Protein AF-A0A2V9SBG5-F1 (afdb_monomer)

Solvent-accessible surface area (backbone atoms only — not comparable to full-atom values): 4306 Å² total; per-residue (Å²): 130,84,80,80,67,69,55,61,38,75,75,42,73,72,30,43,76,71,51,42,56,51,50,52,55,49,32,56,74,71,71,48,68,71,48,79,44,72,90,80,48,31,31,37,24,24,41,54,90,46,36,65,57,48,48,52,52,50,63,66,34,69,85,41,44,67,53,50,52,67,77,75,96

Structure (mmCIF, N/CA/C/O backbone):
data_AF-A0A2V9SBG5-F1
#
_entry.id   AF-A0A2V9SBG5-F1
#
loop_
_atom_site.group_PDB
_atom_site.id
_atom_site.type_symbol
_atom_site.label_atom_id
_atom_site.label_alt_id
_atom_site.label_comp_id
_atom_site.label_asym_id
_atom_site.label_entity_id
_atom_site.label_seq_id
_atom_site.pdbx_PDB_ins_code
_atom_site.Cartn_x
_atom_site.Cartn_y
_atom_site.Cartn_z
_atom_site.occupancy
_atom_site.B_iso_or_equiv
_atom_site.auth_seq_id
_atom_site.auth_comp_id
_atom_site.auth_asym_id
_atom_site.auth_atom_id
_atom_site.pdbx_PDB_model_num
ATOM 1 N N . MET A 1 1 ? -0.446 10.224 28.457 1.00 38.50 1 MET A N 1
ATOM 2 C CA . MET A 1 1 ? -1.265 10.446 27.249 1.00 38.50 1 MET A CA 1
ATOM 3 C C . MET A 1 1 ? -1.072 9.212 26.389 1.00 38.50 1 MET A C 1
ATOM 5 O O . MET A 1 1 ? 0.069 8.911 26.079 1.00 38.50 1 MET A O 1
ATOM 9 N N . LYS A 1 2 ? -2.110 8.400 26.150 1.00 44.56 2 LYS A N 1
ATOM 10 C CA . LYS A 1 2 ? -1.968 7.258 25.238 1.00 44.56 2 LYS A CA 1
ATOM 11 C C . LYS A 1 2 ? -1.968 7.852 23.836 1.00 44.56 2 LYS A C 1
ATOM 13 O O . LYS A 1 2 ? -3.028 8.261 23.373 1.00 44.56 2 LYS A O 1
ATOM 18 N N . GLU A 1 3 ? -0.792 7.990 23.230 1.00 45.47 3 GLU A N 1
ATOM 19 C CA . GLU A 1 3 ? -0.685 8.186 21.787 1.00 45.47 3 GLU A CA 1
ATOM 20 C C . GLU A 1 3 ? -1.422 7.016 21.147 1.00 45.47 3 GLU A C 1
ATOM 22 O O . GLU A 1 3 ? -0.954 5.883 21.118 1.00 45.47 3 GLU A O 1
ATOM 27 N N . ASN A 1 4 ? -2.659 7.280 20.742 1.00 44.59 4 ASN A N 1
ATOM 28 C CA . ASN A 1 4 ? -3.452 6.384 19.929 1.00 44.59 4 ASN A CA 1
ATOM 29 C C . ASN A 1 4 ? -2.948 6.552 18.491 1.00 44.59 4 ASN A C 1
ATOM 31 O O . ASN A 1 4 ? -3.671 7.011 17.613 1.00 44.59 4 ASN A O 1
ATOM 35 N N . THR A 1 5 ? -1.657 6.297 18.281 1.00 54.75 5 THR A N 1
ATOM 36 C CA . THR A 1 5 ? -1.086 6.120 16.956 1.00 54.75 5 THR A CA 1
ATOM 37 C C . THR A 1 5 ? -1.669 4.812 16.461 1.00 54.75 5 THR A C 1
ATOM 39 O O . THR A 1 5 ? -1.217 3.730 16.833 1.00 54.75 5 THR A O 1
ATOM 42 N N . GLU A 1 6 ? -2.758 4.897 15.692 1.00 59.03 6 GLU A N 1
ATOM 43 C CA . GLU A 1 6 ? -3.216 3.755 14.909 1.00 59.03 6 GLU A CA 1
ATOM 44 C C . GLU A 1 6 ? -1.977 3.165 14.226 1.00 59.03 6 GLU A C 1
ATOM 46 O O . GLU A 1 6 ? -1.268 3.912 13.545 1.00 59.03 6 GLU A O 1
ATOM 51 N N . PRO A 1 7 ? -1.640 1.884 14.459 1.00 80.62 7 PRO A N 1
ATOM 52 C CA . PRO A 1 7 ? -0.395 1.345 13.950 1.00 80.62 7 PRO A CA 1
ATOM 53 C C . PRO A 1 7 ? -0.463 1.407 12.429 1.00 80.62 7 PRO A C 1
ATOM 55 O O . PRO A 1 7 ? -1.307 0.752 11.813 1.00 80.62 7 PRO A O 1
ATOM 58 N N . PHE A 1 8 ? 0.383 2.233 11.827 1.00 84.19 8 PHE A N 1
ATOM 59 C CA . PHE A 1 8 ? 0.619 2.159 10.399 1.00 84.19 8 PHE A CA 1
ATOM 60 C C . PHE A 1 8 ? 1.348 0.844 10.144 1.00 84.19 8 PHE A C 1
ATOM 62 O O . PHE A 1 8 ? 2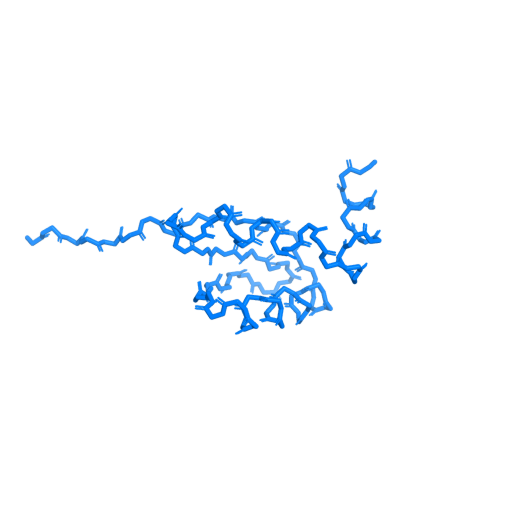.267 0.473 10.874 1.00 84.19 8 PHE A O 1
ATOM 69 N N . VAL A 1 9 ? 0.890 0.101 9.149 1.00 88.50 9 VAL A N 1
ATOM 70 C CA . VAL A 1 9 ? 1.498 -1.160 8.743 1.00 88.50 9 VAL A CA 1
ATOM 71 C C . VAL A 1 9 ? 2.006 -1.002 7.326 1.00 88.50 9 VAL A C 1
ATOM 73 O O . VAL A 1 9 ? 1.293 -0.487 6.461 1.00 88.50 9 VAL A O 1
ATOM 76 N N . ALA A 1 10 ? 3.243 -1.432 7.101 1.00 87.69 10 ALA A N 1
ATOM 77 C CA . ALA A 1 10 ? 3.812 -1.502 5.767 1.00 87.69 10 ALA A CA 1
ATOM 78 C C . ALA A 1 10 ? 2.991 -2.497 4.937 1.00 87.69 10 ALA A C 1
ATOM 80 O O . ALA A 1 10 ? 2.871 -3.669 5.294 1.00 87.69 10 ALA A O 1
ATOM 81 N N . VAL A 1 11 ? 2.384 -2.006 3.859 1.00 87.56 11 VAL A N 1
ATOM 82 C CA . VAL A 1 11 ? 1.629 -2.820 2.891 1.00 87.56 11 VAL A CA 1
ATOM 83 C C . VAL A 1 11 ? 2.424 -3.072 1.623 1.00 87.56 11 VAL A C 1
ATOM 85 O O . VAL A 1 11 ? 2.123 -4.008 0.887 1.00 87.56 11 VAL A O 1
ATOM 88 N N . PHE A 1 12 ? 3.442 -2.251 1.382 1.00 86.19 12 PHE A N 1
ATOM 89 C CA . PHE A 1 12 ? 4.373 -2.421 0.288 1.00 86.19 12 PHE A CA 1
ATOM 90 C C . PHE A 1 12 ? 5.763 -1.995 0.749 1.00 86.19 12 PHE A C 1
ATOM 92 O O . PHE A 1 12 ? 5.922 -0.922 1.326 1.00 86.19 12 PHE A O 1
ATOM 99 N N . ASP A 1 13 ? 6.758 -2.824 0.479 1.00 85.69 13 ASP A N 1
ATOM 100 C CA . ASP A 1 13 ? 8.170 -2.529 0.695 1.00 85.69 13 ASP A CA 1
ATOM 101 C C . ASP A 1 13 ? 8.891 -2.818 -0.619 1.00 85.69 13 ASP A C 1
ATOM 103 O O . ASP A 1 13 ? 8.536 -3.783 -1.300 1.00 85.69 13 ASP A O 1
ATOM 107 N N . GLY A 1 14 ? 9.832 -1.969 -1.031 1.00 82.88 14 GLY A N 1
ATOM 108 C CA . GLY A 1 14 ? 10.502 -2.188 -2.315 1.00 82.88 14 GLY A CA 1
ATOM 109 C C . GLY A 1 14 ? 9.971 -1.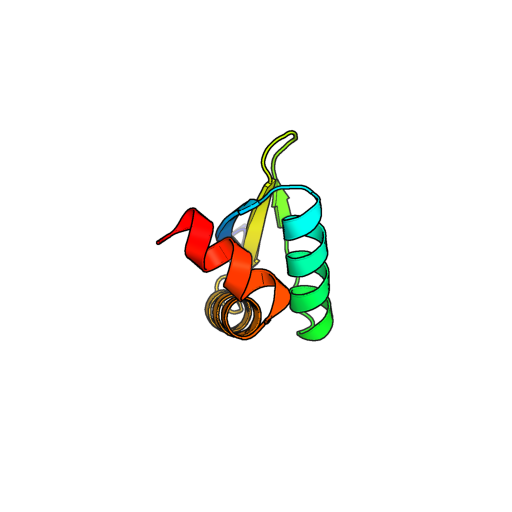377 -3.501 1.00 82.88 14 GLY A C 1
ATOM 110 O O . GLY A 1 14 ? 10.280 -1.730 -4.634 1.00 82.88 14 GLY A O 1
ATOM 111 N N . ALA A 1 15 ? 9.136 -0.349 -3.311 1.00 83.00 15 ALA A N 1
ATOM 112 C CA . ALA A 1 15 ? 8.557 0.377 -4.444 1.00 83.00 15 ALA A CA 1
ATOM 113 C C . ALA A 1 15 ? 9.580 1.313 -5.098 1.00 83.00 15 ALA A C 1
ATOM 115 O O . ALA A 1 15 ? 10.147 2.181 -4.443 1.00 83.00 15 ALA A O 1
ATOM 116 N N . ASP A 1 16 ? 9.759 1.211 -6.414 1.00 86.94 16 ASP A N 1
ATOM 117 C CA . ASP A 1 16 ? 10.406 2.260 -7.207 1.00 86.94 16 ASP A CA 1
ATOM 118 C C . ASP A 1 16 ? 9.447 3.432 -7.461 1.00 86.94 16 ASP A C 1
ATOM 120 O O . ASP A 1 16 ? 8.233 3.306 -7.314 1.00 86.94 16 ASP A O 1
ATOM 124 N N . ARG A 1 17 ? 9.961 4.562 -7.959 1.00 85.69 17 ARG A N 1
ATOM 125 C CA . ARG A 1 17 ? 9.170 5.781 -8.225 1.00 85.69 17 ARG A 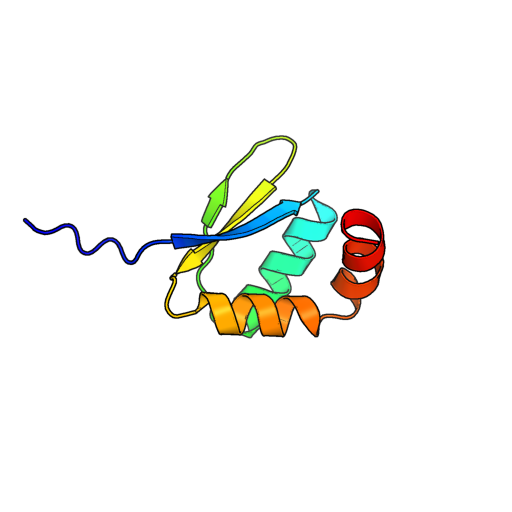CA 1
ATOM 126 C C . ARG A 1 17 ? 7.917 5.556 -9.090 1.00 85.69 17 ARG A C 1
ATOM 128 O O . ARG A 1 17 ? 6.882 6.169 -8.844 1.00 85.69 17 ARG A O 1
ATOM 135 N N . GLU A 1 18 ? 7.989 4.679 -10.091 1.00 84.94 18 GLU A N 1
ATOM 136 C CA . GLU A 1 18 ? 6.820 4.322 -10.913 1.00 84.94 18 GLU A CA 1
ATOM 137 C C . GLU A 1 18 ? 5.772 3.524 -10.128 1.00 84.94 18 GLU A C 1
ATOM 139 O O . GLU A 1 18 ? 4.574 3.769 -10.265 1.00 84.94 18 GLU A O 1
ATOM 144 N N . ILE A 1 19 ? 6.225 2.564 -9.313 1.00 84.88 19 ILE A N 1
ATOM 145 C CA . ILE A 1 19 ? 5.353 1.738 -8.471 1.00 84.88 19 ILE A CA 1
ATOM 146 C C . ILE A 1 19 ? 4.700 2.625 -7.419 1.00 84.88 19 ILE A C 1
ATOM 148 O O . ILE A 1 19 ? 3.492 2.543 -7.229 1.00 84.88 19 ILE A O 1
ATOM 152 N N . LEU A 1 20 ? 5.476 3.514 -6.797 1.00 87.62 20 LEU A N 1
ATOM 153 C CA . LEU A 1 20 ? 4.987 4.470 -5.817 1.00 87.62 20 LEU A CA 1
ATOM 154 C C . LEU A 1 20 ? 3.849 5.312 -6.395 1.00 87.62 20 LEU A C 1
ATOM 156 O O . LEU A 1 20 ? 2.776 5.356 -5.809 1.00 87.62 20 LEU A O 1
ATOM 160 N N . SER A 1 21 ? 4.033 5.883 -7.587 1.00 88.88 21 SER A N 1
ATOM 161 C CA . SER A 1 21 ? 2.990 6.684 -8.238 1.00 88.88 21 SER A CA 1
ATOM 162 C C . SER A 1 21 ? 1.710 5.877 -8.518 1.00 88.88 21 SER A C 1
ATOM 164 O O . SER A 1 21 ? 0.594 6.397 -8.397 1.00 88.88 21 SER A O 1
ATOM 166 N N . ALA A 1 22 ? 1.846 4.588 -8.854 1.00 88.31 22 ALA A N 1
ATOM 167 C CA . ALA A 1 22 ? 0.708 3.687 -9.006 1.00 88.31 22 ALA A CA 1
ATOM 168 C C . ALA A 1 22 ? 0.034 3.372 -7.658 1.00 88.31 22 ALA A C 1
ATOM 170 O O . ALA A 1 22 ? -1.193 3.421 -7.581 1.00 88.31 22 ALA A O 1
ATOM 171 N N . ILE A 1 23 ? 0.812 3.099 -6.606 1.00 88.62 23 ILE A N 1
ATOM 172 C CA . ILE A 1 23 ? 0.321 2.867 -5.241 1.00 88.62 23 ILE A CA 1
ATOM 173 C C . ILE A 1 23 ? -0.437 4.097 -4.737 1.00 88.62 23 ILE A C 1
ATOM 175 O O . ILE A 1 23 ? -1.589 3.970 -4.331 1.00 88.62 23 ILE A O 1
ATOM 179 N N . GLU A 1 24 ? 0.156 5.288 -4.830 1.00 90.19 24 GLU A N 1
ATOM 180 C CA . GLU A 1 24 ? -0.474 6.550 -4.433 1.00 90.19 24 GLU A CA 1
ATOM 181 C C . GLU A 1 24 ? -1.794 6.769 -5.172 1.00 90.19 24 GLU A C 1
ATOM 183 O O . GLU A 1 24 ? -2.801 7.104 -4.554 1.00 90.19 24 GLU A O 1
ATOM 188 N N . SER A 1 25 ? -1.829 6.503 -6.482 1.00 90.81 25 SER A N 1
ATOM 189 C CA . SER A 1 25 ? -3.060 6.618 -7.273 1.00 90.81 25 SER A CA 1
ATOM 190 C C . SER A 1 25 ? -4.155 5.657 -6.801 1.00 90.81 25 SER A C 1
ATOM 192 O O . SER A 1 25 ? -5.325 6.031 -6.772 1.00 90.81 25 SER A O 1
ATOM 194 N N . VAL A 1 26 ? -3.803 4.418 -6.449 1.00 89.88 26 VAL A N 1
ATOM 195 C CA . VAL A 1 26 ? -4.762 3.415 -5.959 1.00 89.88 26 VAL A CA 1
ATOM 196 C C . VAL A 1 26 ? -5.281 3.798 -4.573 1.00 89.88 26 VAL A C 1
ATOM 198 O O . VAL A 1 26 ? -6.491 3.832 -4.361 1.00 89.88 26 VAL A O 1
ATOM 201 N N . LEU A 1 27 ? -4.386 4.148 -3.648 1.00 90.38 27 LEU A N 1
ATOM 202 C CA . LEU A 1 27 ? -4.753 4.513 -2.278 1.00 90.38 27 LEU A CA 1
ATOM 203 C C . LEU A 1 27 ? -5.562 5.815 -2.236 1.00 90.38 27 LEU A C 1
ATOM 205 O O . LEU A 1 27 ? -6.556 5.889 -1.516 1.00 90.38 27 LEU A O 1
ATOM 209 N N . ALA A 1 28 ? -5.228 6.796 -3.080 1.00 90.81 28 ALA A N 1
ATOM 210 C CA . ALA A 1 28 ? -5.998 8.029 -3.215 1.00 90.81 28 ALA A CA 1
ATOM 211 C C . ALA A 1 28 ? -7.430 7.776 -3.716 1.00 90.81 28 ALA A C 1
ATOM 213 O O . ALA A 1 28 ? -8.371 8.392 -3.213 1.00 90.81 28 ALA A O 1
ATOM 214 N N . ARG A 1 29 ? -7.620 6.849 -4.669 1.00 90.38 29 ARG A N 1
ATOM 215 C CA . ARG A 1 29 ? -8.956 6.461 -5.171 1.00 90.38 29 ARG A CA 1
ATOM 216 C C . ARG A 1 29 ? -9.814 5.809 -4.092 1.00 90.38 29 ARG A C 1
ATOM 218 O O . ARG A 1 29 ? -11.009 6.073 -4.038 1.00 90.38 29 ARG A O 1
ATOM 225 N N . GLU A 1 30 ? -9.195 5.022 -3.219 1.00 88.56 30 GLU A N 1
ATOM 226 C CA . GLU A 1 30 ? -9.865 4.374 -2.086 1.00 88.56 30 GLU A CA 1
ATOM 227 C C . GLU A 1 30 ? -10.026 5.287 -0.857 1.00 88.56 30 GLU A C 1
ATOM 229 O O . GLU A 1 30 ? -10.596 4.863 0.152 1.00 88.56 30 GLU A O 1
ATOM 234 N N . ASN A 1 31 ? -9.558 6.539 -0.937 1.00 90.88 31 ASN A N 1
ATOM 235 C CA . ASN A 1 31 ? -9.520 7.502 0.167 1.00 90.88 31 ASN A CA 1
ATOM 236 C C . ASN A 1 31 ? -8.705 7.002 1.380 1.00 90.88 31 ASN A C 1
ATOM 238 O O . ASN A 1 31 ? -9.018 7.309 2.529 1.00 90.88 31 ASN A O 1
ATOM 242 N N . ILE A 1 32 ? -7.656 6.216 1.124 1.00 89.62 32 ILE A N 1
ATOM 243 C CA . ILE A 1 32 ? -6.776 5.650 2.148 1.00 89.62 32 ILE A CA 1
ATOM 244 C C . ILE A 1 32 ? -5.557 6.554 2.312 1.00 89.62 32 ILE A C 1
ATOM 246 O O . ILE A 1 32 ? -4.815 6.805 1.364 1.00 89.62 32 ILE A O 1
ATOM 250 N N . ILE A 1 33 ? -5.332 7.016 3.540 1.00 89.50 33 ILE A N 1
ATOM 251 C CA . ILE A 1 33 ? -4.135 7.779 3.896 1.00 89.50 33 ILE A CA 1
ATOM 252 C C . ILE A 1 33 ? -2.939 6.824 3.912 1.00 89.50 33 ILE A C 1
ATOM 254 O O . ILE A 1 33 ? -3.009 5.748 4.508 1.00 89.50 33 ILE A O 1
ATOM 258 N N . CYS A 1 34 ? -1.832 7.226 3.293 1.00 89.31 34 CYS A N 1
ATOM 259 C CA . CYS A 1 34 ? -0.593 6.463 3.296 1.00 89.31 34 CYS A CA 1
ATOM 260 C C . CYS A 1 34 ? 0.603 7.325 3.692 1.00 89.31 34 CYS A C 1
ATOM 262 O O . CYS A 1 34 ? 0.667 8.511 3.376 1.00 89.31 34 CYS A O 1
ATOM 264 N N . THR A 1 35 ? 1.561 6.693 4.356 1.00 90.44 35 THR A N 1
ATOM 265 C CA . THR A 1 35 ? 2.871 7.245 4.677 1.00 90.44 35 THR A CA 1
ATOM 266 C C . THR A 1 35 ? 3.897 6.568 3.789 1.00 90.44 35 THR A C 1
ATOM 268 O O . THR A 1 35 ? 3.878 5.348 3.634 1.00 90.44 35 THR A O 1
ATOM 271 N N . ILE A 1 36 ? 4.780 7.365 3.202 1.00 89.75 36 ILE A N 1
ATOM 272 C CA . ILE A 1 36 ? 5.836 6.893 2.314 1.00 89.75 36 ILE A CA 1
ATOM 273 C C . ILE A 1 36 ? 7.160 7.163 3.014 1.00 89.75 36 ILE A C 1
ATOM 275 O O . ILE A 1 36 ? 7.436 8.299 3.400 1.00 89.75 36 ILE A O 1
ATOM 279 N N . GLU A 1 37 ? 7.974 6.129 3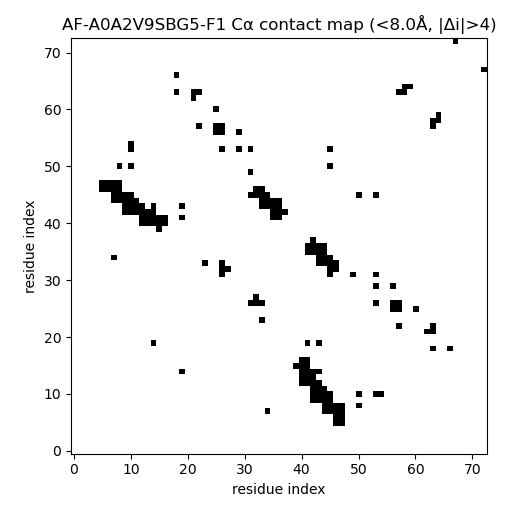.161 1.00 87.50 37 GLU A N 1
ATOM 280 C CA . GLU A 1 37 ? 9.316 6.219 3.724 1.00 87.50 37 GLU A CA 1
ATOM 281 C C . GLU A 1 37 ? 10.348 5.730 2.708 1.00 87.50 37 GLU A C 1
ATOM 283 O O . GLU A 1 37 ? 10.064 4.850 1.903 1.00 87.50 37 GLU A O 1
ATOM 288 N N . GLY A 1 38 ? 11.552 6.301 2.735 1.00 82.56 38 GLY A N 1
ATOM 289 C CA . GLY A 1 38 ? 12.656 5.907 1.856 1.00 82.56 38 GLY A CA 1
ATOM 290 C C . GLY A 1 38 ? 12.996 6.925 0.764 1.00 82.56 38 GLY A C 1
ATOM 291 O O . GLY A 1 38 ? 12.202 7.795 0.409 1.00 82.56 38 GLY A O 1
ATOM 292 N N . SER A 1 39 ? 14.230 6.828 0.259 1.00 75.50 39 SER A N 1
ATOM 293 C CA . SER A 1 39 ? 14.801 7.785 -0.708 1.00 75.50 39 SER A CA 1
ATOM 294 C C . SER A 1 39 ? 15.111 7.168 -2.073 1.00 75.50 39 SER A C 1
ATOM 296 O O . SER A 1 39 ? 15.030 7.857 -3.085 1.00 75.50 39 SER A O 1
ATOM 298 N N . THR A 1 40 ? 15.471 5.884 -2.101 1.00 79.00 40 THR A N 1
ATOM 299 C CA . THR A 1 40 ? 15.818 5.143 -3.331 1.00 79.00 40 THR A CA 1
ATOM 300 C C . THR A 1 40 ? 14.801 4.045 -3.606 1.00 79.00 40 THR A C 1
ATOM 302 O O . THR A 1 40 ? 14.390 3.834 -4.741 1.00 79.00 40 THR A O 1
ATOM 305 N N . VAL A 1 41 ? 14.390 3.375 -2.535 1.00 82.94 41 VAL A N 1
ATOM 306 C CA . VAL A 1 41 ? 13.355 2.356 -2.500 1.00 82.94 41 VAL A CA 1
ATOM 307 C C . VAL A 1 41 ? 12.334 2.845 -1.488 1.00 82.94 41 VAL A C 1
ATOM 309 O O . VAL A 1 41 ? 12.716 3.234 -0.383 1.00 82.94 41 VAL A O 1
ATOM 312 N N . TYR A 1 42 ? 11.072 2.885 -1.892 1.00 87.62 42 TYR A N 1
ATOM 313 C CA . TYR A 1 42 ? 9.992 3.430 -1.091 1.00 87.62 42 TYR A CA 1
ATOM 314 C C . TYR A 1 42 ? 9.223 2.312 -0.388 1.00 87.62 42 TYR A C 1
ATOM 316 O O . TYR A 1 42 ? 8.834 1.312 -0.997 1.00 87.62 42 TYR A O 1
ATOM 324 N N . SER A 1 43 ? 8.967 2.517 0.893 1.00 88.75 43 SER A N 1
ATOM 325 C CA . SER A 1 43 ? 8.101 1.692 1.722 1.00 88.75 43 SER A CA 1
ATOM 326 C C . SER A 1 43 ? 6.812 2.466 1.964 1.00 88.75 43 SER A C 1
ATOM 328 O O . SER A 1 43 ? 6.837 3.625 2.374 1.00 88.75 43 SER A O 1
ATOM 330 N N . VAL A 1 44 ? 5.673 1.840 1.681 1.00 90.25 44 VAL A N 1
ATOM 331 C CA . VAL A 1 44 ? 4.352 2.447 1.841 1.00 90.25 44 VAL A CA 1
ATOM 332 C C . VAL A 1 44 ? 3.644 1.791 3.014 1.00 90.25 44 VAL A C 1
ATOM 334 O O . VAL A 1 44 ? 3.367 0.587 3.008 1.00 90.25 44 VAL A O 1
ATOM 337 N N . ALA A 1 45 ? 3.317 2.605 4.010 1.00 90.62 45 ALA A N 1
ATOM 338 C CA . ALA A 1 45 ? 2.566 2.207 5.184 1.00 90.62 45 ALA A CA 1
ATOM 339 C C . ALA A 1 45 ? 1.185 2.867 5.203 1.00 90.62 45 ALA A C 1
ATOM 341 O O . ALA A 1 45 ? 1.019 4.018 4.813 1.00 90.62 45 ALA A O 1
ATOM 342 N N . VAL A 1 46 ? 0.177 2.146 5.679 1.00 91.12 46 VAL A N 1
ATOM 343 C CA . VAL A 1 46 ? -1.208 2.635 5.799 1.00 91.12 46 VAL A CA 1
ATOM 344 C C . VAL A 1 46 ? -1.762 2.293 7.181 1.00 91.12 46 VAL A C 1
ATOM 346 O O . VAL A 1 46 ? -1.253 1.367 7.819 1.00 91.12 46 VAL A O 1
ATOM 349 N N . PRO A 1 47 ? -2.810 2.978 7.668 1.00 90.31 47 PRO A N 1
ATOM 350 C CA . PRO A 1 47 ? -3.460 2.620 8.922 1.00 90.31 47 PRO A CA 1
ATOM 351 C C . PRO A 1 47 ? -3.876 1.146 8.935 1.00 90.31 47 PRO A C 1
ATOM 353 O O . PRO A 1 47 ? -4.474 0.651 7.979 1.00 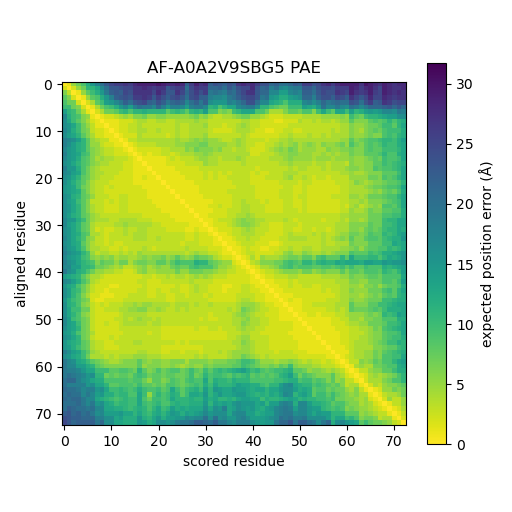90.31 47 PRO A O 1
ATOM 356 N N . ARG A 1 48 ? -3.620 0.427 10.034 1.00 87.75 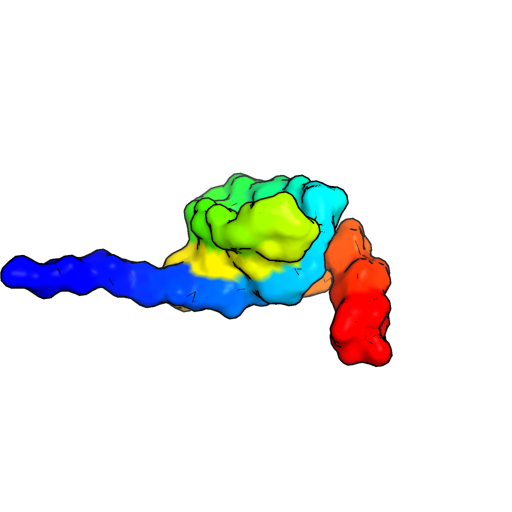48 ARG A N 1
ATOM 357 C CA . ARG A 1 48 ? -3.955 -1.006 10.154 1.00 87.75 48 ARG A CA 1
ATOM 358 C C . ARG A 1 48 ? -5.418 -1.335 9.846 1.00 87.75 48 ARG A C 1
ATOM 360 O O . ARG A 1 48 ? -5.689 -2.419 9.334 1.00 87.75 48 ARG A O 1
ATOM 367 N N . LYS A 1 49 ? -6.348 -0.421 10.141 1.00 88.44 49 LYS A N 1
ATOM 368 C CA . LYS A 1 49 ? -7.776 -0.569 9.811 1.00 88.44 49 LYS A CA 1
ATOM 369 C C . LYS A 1 49 ? -8.030 -0.641 8.297 1.00 88.44 49 LYS A C 1
ATOM 371 O O . LYS A 1 49 ? -8.915 -1.372 7.865 1.00 88.44 49 LYS A O 1
ATOM 376 N N . ASP A 1 50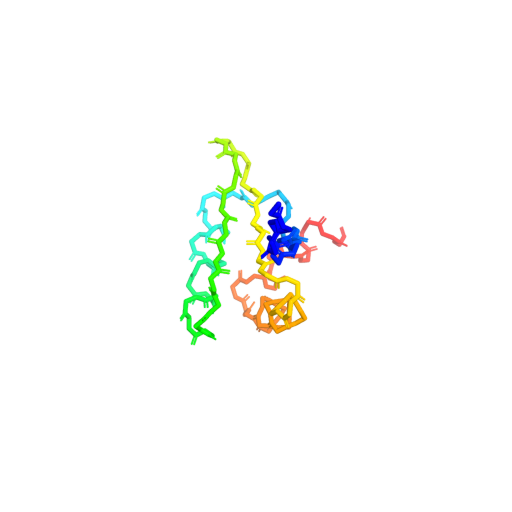 ? -7.212 0.054 7.511 1.00 89.50 50 ASP A N 1
ATOM 377 C CA . ASP A 1 50 ? -7.320 0.159 6.056 1.00 89.50 50 ASP A CA 1
ATOM 378 C C . ASP A 1 50 ? -6.346 -0.776 5.335 1.00 89.50 50 ASP A C 1
ATOM 380 O O . ASP A 1 50 ? -6.505 -1.020 4.146 1.00 89.50 50 ASP A O 1
ATOM 384 N N . ALA A 1 51 ? -5.385 -1.375 6.043 1.00 87.25 51 ALA A N 1
ATOM 385 C CA . ALA A 1 51 ? -4.362 -2.251 5.475 1.00 87.25 51 ALA A CA 1
ATOM 386 C C . ALA A 1 51 ? -4.919 -3.361 4.584 1.00 87.25 51 ALA A C 1
ATOM 388 O O . ALA A 1 51 ? -4.416 -3.593 3.489 1.00 87.25 51 ALA A O 1
ATOM 389 N N . LYS A 1 52 ? -5.997 -4.022 5.019 1.00 88.50 52 LYS A N 1
ATOM 390 C CA . LYS A 1 52 ? -6.639 -5.065 4.213 1.00 88.50 52 LYS A CA 1
ATOM 391 C C . LYS A 1 52 ? -7.226 -4.493 2.919 1.00 88.50 52 LYS A C 1
ATOM 393 O O . LYS A 1 52 ? -7.063 -5.109 1.875 1.00 88.50 52 LYS A O 1
ATOM 398 N N . ARG A 1 53 ? -7.881 -3.328 2.985 1.00 89.81 53 ARG A N 1
ATOM 399 C CA . ARG A 1 53 ? -8.457 -2.652 1.810 1.00 89.81 53 ARG A CA 1
ATOM 400 C C . ARG A 1 53 ? -7.371 -2.147 0.868 1.00 89.81 53 ARG A C 1
ATOM 402 O O . ARG A 1 53 ? -7.487 -2.333 -0.333 1.00 89.81 53 ARG A O 1
ATOM 409 N N . ALA A 1 54 ? -6.303 -1.576 1.419 1.00 89.12 54 ALA A N 1
ATOM 410 C CA . ALA A 1 54 ? -5.139 -1.135 0.672 1.00 89.12 54 ALA A CA 1
ATOM 411 C C . ALA A 1 54 ? -4.513 -2.300 -0.099 1.00 89.12 54 ALA A C 1
ATOM 413 O O . ALA A 1 54 ? -4.373 -2.210 -1.310 1.00 89.12 54 ALA A O 1
ATOM 414 N N . VAL A 1 55 ? -4.203 -3.419 0.566 1.00 87.88 55 VAL A N 1
ATOM 415 C CA . VAL A 1 55 ? -3.630 -4.596 -0.107 1.00 87.88 55 VAL A CA 1
ATOM 416 C C . VAL A 1 55 ? -4.575 -5.146 -1.175 1.00 87.88 55 VAL A C 1
ATOM 418 O O . VAL A 1 55 ? -4.114 -5.488 -2.260 1.00 87.88 55 VAL A O 1
ATOM 421 N N . ASP A 1 56 ? -5.880 -5.210 -0.904 1.00 88.38 56 ASP A N 1
ATOM 422 C CA . ASP A 1 56 ? -6.865 -5.703 -1.873 1.00 88.38 56 ASP A CA 1
ATOM 423 C C . ASP A 1 56 ? -6.929 -4.813 -3.127 1.00 88.38 56 ASP A C 1
ATOM 425 O O . ASP A 1 56 ? -6.790 -5.308 -4.244 1.00 88.38 56 ASP A O 1
ATOM 429 N N . ALA A 1 57 ? -6.993 -3.490 -2.946 1.00 88.06 57 ALA A N 1
ATOM 430 C CA . ALA A 1 57 ? -6.987 -2.521 -4.039 1.00 88.06 57 ALA A CA 1
ATOM 431 C C . ALA A 1 57 ? -5.667 -2.531 -4.830 1.00 88.06 57 ALA A C 1
ATOM 433 O O . ALA A 1 57 ? -5.662 -2.444 -6.060 1.00 88.06 57 ALA A O 1
ATOM 434 N N . LEU A 1 58 ? -4.531 -2.672 -4.136 1.00 85.31 58 LEU A N 1
ATOM 435 C CA . LEU A 1 58 ? -3.218 -2.799 -4.769 1.00 85.31 58 LEU A CA 1
ATOM 436 C C . LEU A 1 58 ? -3.111 -4.086 -5.591 1.00 85.31 58 LEU A C 1
ATOM 438 O O . LEU A 1 58 ? -2.543 -4.060 -6.681 1.00 85.31 58 LEU A O 1
ATOM 442 N N . ARG A 1 59 ? -3.685 -5.191 -5.100 1.00 81.88 59 ARG A N 1
ATOM 443 C CA . ARG A 1 59 ? -3.711 -6.478 -5.804 1.00 81.88 59 ARG A CA 1
ATOM 444 C C . ARG A 1 59 ? -4.630 -6.455 -7.022 1.00 81.88 59 ARG A C 1
ATOM 446 O O . ARG A 1 59 ? -4.343 -7.134 -8.007 1.00 81.88 59 ARG A O 1
ATOM 453 N N . ASP A 1 60 ? -5.731 -5.713 -6.961 1.00 80.19 60 ASP A N 1
ATOM 454 C CA . ASP A 1 60 ? -6.668 -5.601 -8.079 1.00 80.19 60 ASP A CA 1
ATOM 455 C C . ASP A 1 60 ? -6.115 -4.731 -9.220 1.00 80.19 60 ASP A C 1
ATOM 457 O O . ASP A 1 60 ? -6.349 -5.019 -10.397 1.00 80.19 60 ASP A O 1
ATOM 461 N N . SER A 1 61 ? -5.284 -3.740 -8.880 1.00 78.31 61 SER A N 1
ATOM 462 C CA . SER A 1 61 ? -4.656 -2.822 -9.830 1.00 78.31 61 SER A CA 1
ATOM 463 C C . SER A 1 61 ? -3.803 -3.546 -10.880 1.00 78.31 61 SER A C 1
ATOM 465 O O . SER A 1 61 ? -2.706 -4.039 -10.605 1.00 78.31 61 SER A O 1
ATOM 467 N N . GLU A 1 62 ? -4.271 -3.547 -12.130 1.00 68.62 62 GLU A N 1
ATOM 468 C CA . GLU A 1 62 ? -3.577 -4.167 -13.270 1.00 68.62 62 GLU A CA 1
ATOM 469 C C . GLU A 1 62 ? -2.163 -3.614 -13.484 1.00 68.62 62 GLU A C 1
ATOM 471 O O . GLU A 1 62 ? -1.250 -4.359 -13.828 1.00 68.62 62 GLU A O 1
ATOM 476 N N . LYS A 1 63 ? -1.942 -2.326 -13.184 1.00 67.00 63 LYS A N 1
ATOM 477 C CA . LYS A 1 63 ? -0.612 -1.697 -13.258 1.00 67.00 63 LYS A CA 1
ATOM 478 C C . LYS A 1 63 ? 0.392 -2.291 -12.272 1.00 67.00 63 LYS A C 1
ATOM 480 O O . LYS A 1 63 ? 1.594 -2.241 -12.522 1.00 67.00 63 LYS A O 1
ATOM 485 N N . LEU A 1 64 ? -0.092 -2.799 -11.140 1.00 67.75 64 LEU A N 1
ATOM 486 C CA . LEU A 1 64 ? 0.741 -3.411 -10.114 1.00 67.75 64 LEU A CA 1
ATOM 487 C C . LEU A 1 64 ? 0.841 -4.924 -10.298 1.00 67.75 64 LEU A C 1
ATOM 489 O O . LEU A 1 64 ? 1.874 -5.466 -9.930 1.00 67.75 64 LEU A O 1
ATOM 493 N N . LYS A 1 65 ? -0.140 -5.595 -10.921 1.00 66.50 65 LYS A N 1
ATOM 494 C CA . LYS A 1 65 ? -0.093 -7.046 -11.198 1.00 66.50 65 LYS A CA 1
ATOM 495 C C . LYS A 1 65 ? 1.184 -7.471 -11.927 1.00 66.50 65 LYS A C 1
ATOM 497 O O . LYS A 1 65 ? 1.840 -8.410 -11.482 1.00 66.50 65 LYS A O 1
ATOM 502 N N . ASP A 1 66 ? 1.578 -6.748 -12.974 1.00 62.88 66 ASP A N 1
ATOM 503 C CA . ASP A 1 66 ? 2.773 -7.066 -13.772 1.00 62.88 66 ASP A CA 1
ATOM 504 C C . ASP A 1 66 ? 4.079 -6.964 -12.962 1.00 62.88 66 ASP A C 1
ATOM 506 O O . ASP A 1 66 ? 4.959 -7.821 -13.055 1.00 62.88 66 ASP A O 1
ATOM 510 N N . LYS A 1 67 ? 4.207 -5.937 -12.110 1.00 62.88 67 LYS A N 1
ATOM 511 C CA . LYS A 1 67 ? 5.403 -5.749 -11.268 1.00 62.88 67 LYS A CA 1
ATOM 512 C C . LYS A 1 67 ? 5.372 -6.600 -9.996 1.00 62.88 67 LYS A C 1
ATOM 514 O O . LYS A 1 67 ? 6.419 -7.083 -9.576 1.00 62.88 67 LYS A O 1
ATOM 519 N N . TRP A 1 68 ? 4.198 -6.856 -9.421 1.00 63.44 68 TRP A N 1
ATOM 520 C CA . TRP A 1 68 ? 4.025 -7.749 -8.272 1.00 63.44 68 TRP A CA 1
ATOM 521 C C . TRP A 1 68 ? 4.463 -9.171 -8.621 1.00 63.44 68 TRP A C 1
ATOM 523 O O . TRP A 1 68 ? 5.190 -9.796 -7.856 1.00 63.44 68 TRP A O 1
ATOM 533 N N . HIS A 1 69 ? 4.109 -9.651 -9.817 1.00 55.03 69 HIS A N 1
ATOM 534 C CA . HIS A 1 69 ? 4.535 -10.961 -10.313 1.00 55.03 69 HIS A CA 1
ATOM 535 C C . HIS A 1 69 ? 6.048 -11.049 -10.580 1.00 55.03 69 HIS A C 1
ATOM 537 O O . HIS A 1 69 ? 6.596 -12.142 -10.650 1.00 55.03 69 HIS A O 1
ATOM 543 N N . LYS A 1 70 ? 6.736 -9.911 -10.724 1.00 56.69 70 LYS A N 1
ATOM 544 C CA . LYS A 1 70 ? 8.194 -9.843 -10.895 1.00 56.69 70 LYS A CA 1
ATOM 545 C C . LYS A 1 70 ? 8.952 -9.737 -9.566 1.00 56.69 70 LYS A C 1
ATOM 547 O O . LYS A 1 70 ? 10.104 -10.146 -9.499 1.00 56.69 70 LYS A O 1
ATOM 552 N N . LEU A 1 71 ? 8.326 -9.162 -8.537 1.00 55.38 71 LEU A N 1
ATOM 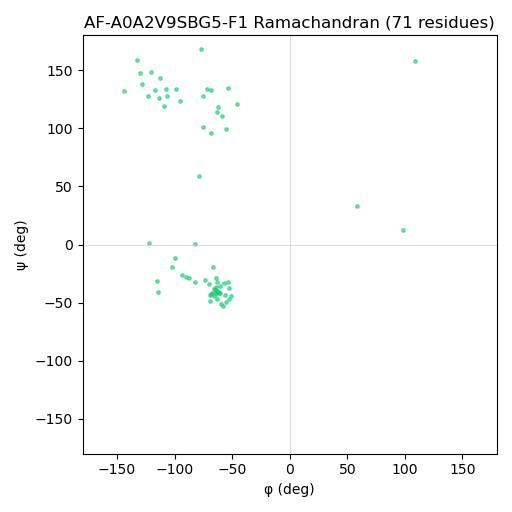553 C CA . LEU A 1 71 ? 8.905 -9.012 -7.195 1.00 55.38 71 LEU A CA 1
ATOM 554 C C . LEU A 1 71 ? 8.650 -10.234 -6.297 1.00 55.38 71 LEU A C 1
ATOM 556 O O . LEU A 1 71 ? 9.452 -10.506 -5.410 1.00 55.38 71 LEU A O 1
ATOM 560 N N . PHE A 1 72 ? 7.549 -10.958 -6.525 1.00 56.12 72 PHE A N 1
ATOM 561 C CA . PHE A 1 72 ? 7.120 -12.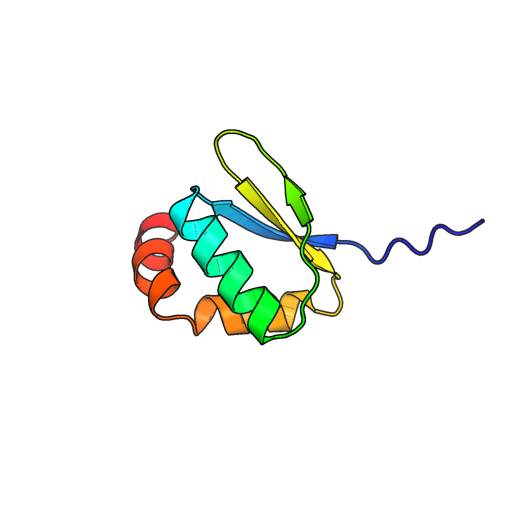104 -5.712 1.00 56.12 72 PHE A CA 1
ATOM 562 C C . PHE A 1 72 ? 6.958 -13.420 -6.497 1.00 56.12 72 PHE A C 1
ATOM 564 O O . PHE A 1 72 ? 6.515 -14.408 -5.908 1.00 56.12 72 PHE A O 1
ATOM 571 N N . GLY A 1 73 ? 7.243 -13.429 -7.804 1.00 50.59 73 GLY A N 1
ATOM 572 C CA . GLY A 1 73 ? 7.204 -14.625 -8.659 1.00 50.59 73 GLY A CA 1
ATOM 573 C C . GLY A 1 73 ? 8.563 -15.276 -8.858 1.00 50.59 73 GLY A C 1
ATOM 574 O O . GLY A 1 73 ? 9.589 -14.605 -8.609 1.00 50.59 73 GLY A O 1
#

pLDDT: mean 79.58, std 14.16, range [38.5, 91.12]

Sequence (73 aa):
MKENTEPFVAVFDGADREILSAIESVLARENIICTIEGSTVYSVAVPRKDAKRAVDALRDSEKLKDKWHKLFG

Radius of gyration: 12.4 Å; Cα contacts (8 Å, |Δi|>4): 94; chains: 1; bounding box: 26×25×41 Å

Nearest PDB structures (foldseek):
  1zvp-assembly1_D  TM=7.383E-01  e=4.875E-02  Vibrio cholerae
  1zvp-assembly2_C  TM=8.004E-01  e=1.124E-01  Vibrio cholerae
  7mp7-assembly1_A  TM=5.434E-01  e=3.388E+00  Thermus thermophilus
  3jc8-assembly1_Qa  TM=4.423E-01  e=3.177E+00  Myxococcus xanthus DK 1622
  1lxj-assembly1_A  TM=4.681E-01  e=4.109E+00  Saccharomyces cerevisiae

Foldseek 3Di:
DPPPPQDWDFLDWFDAPVSVVVLCVQCVVVVWDWDWDDDGGITITTRPVCSVVSNVSLCVDPSNVVVVVVVPD

Secondary structure (DSSP, 8-state):
-------EEEEEEEE-HHHHHHHHHHHHHTT---EEE-SSSEEEEEEHHHHHHHHHHHHH-HHHHHHHHHH--

Mean predicted aligned error: 7.11 Å